Protein AF-M3VH08-F1 (afdb_monomer)

Organism: NCBI:txid1223542

Solvent-accessible surface area (backbone atoms only — not comparable to full-atom values): 5629 Å² total; per-residue (Å²): 132,85,73,89,68,88,52,66,69,61,40,52,47,52,28,49,54,23,51,51,51,27,52,52,32,51,51,50,32,53,51,53,53,54,60,54,76,70,39,58,36,69,60,93,33,79,92,32,37,67,61,34,50,56,52,44,54,54,48,53,56,50,35,52,51,32,51,53,52,26,52,49,25,52,48,51,24,52,52,36,51,51,49,48,53,54,50,53,49,52,52,53,52,52,57,53,58,76,69,53,78,86,130

Radius of gyration: 23.99 Å; Cα contacts (8 Å, |Δi|>4): 67; chains: 1; bounding b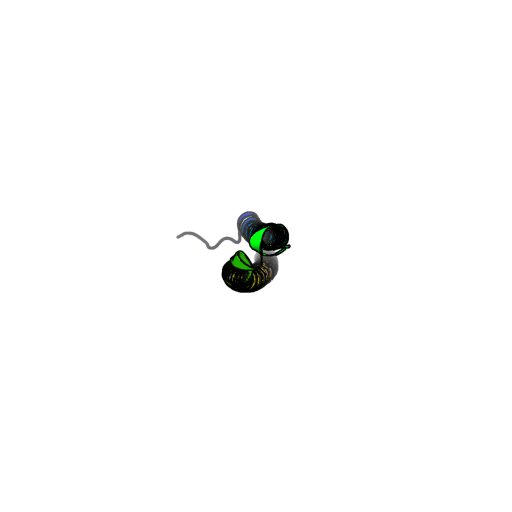ox: 53×18×74 Å

Secondary structure (DSSP, 8-state):
-------HHHHHHHHHHHHHHHHHHHHHHHHHHHHHHT-GGGSS-TTTHHHHHHHHHHHHHHHHHHHHHHHHHHHHHHHHHHHHHHHHHHHHHHHHHHHS---

Mean predicted aligned error: 8.57 Å

Foldseek 3Di:
DDPPDDDLVVLVVQLVVLVVLLVVLLVVLVVLQVVLVPDVLCPPNPVSNVVSVVSNVVSVVVSVVSVVVSVVSVVSSVVSVVVSVVSVVVVVVVVVVVPDDDD

pLDDT: mean 83.05, std 12.29, range [39.09, 95.62]

Sequence (103 aa):
MSKFAYERSKWQHRVQVAQDAKKDLANLGQALDNLVGHNYFGIGCEEGTEVYTRLRDLVSAGVQRLSEYSAEASTLEATARSAESTLATADAESASQFRTPPR

Nearest PDB structures (foldseek):
  6ixe-assembly1_A  TM=5.170E-01  e=4.412E+00  Homo sapiens
  6b87-assembly1_A-2  TM=5.212E-01  e=5.942E+00  synthetic construct
  8i21-assembly1_A  TM=5.086E-01  e=8.493E+00  Saccharomyces cerevisiae S288C

Structure (mmCIF, N/CA/C/O backbone):
data_AF-M3VH08-F1
#
_entry.id   AF-M3VH08-F1
#
loop_
_atom_site.group_PDB
_atom_site.id
_atom_site.type_symbol
_atom_site.label_atom_id
_atom_site.label_alt_id
_atom_site.label_comp_id
_atom_site.label_asym_id
_atom_site.label_entity_id
_atom_site.label_seq_id
_atom_site.pdbx_PDB_ins_code
_atom_site.Cartn_x
_atom_site.Cartn_y
_atom_site.Cartn_z
_atom_site.occupancy
_atom_site.B_iso_or_equiv
_atom_site.auth_seq_id
_atom_site.auth_comp_id
_atom_site.auth_asym_id
_atom_site.auth_atom_id
_atom_site.pdbx_PDB_model_num
ATOM 1 N N . MET A 1 1 ? 6.065 9.567 -36.489 1.00 39.09 1 MET A N 1
ATOM 2 C CA . MET A 1 1 ? 6.091 8.220 -35.879 1.00 39.09 1 MET A CA 1
ATOM 3 C C . MET A 1 1 ? 6.989 8.281 -34.655 1.00 39.09 1 MET A C 1
ATOM 5 O O . MET A 1 1 ? 8.196 8.396 -34.818 1.00 39.09 1 MET A O 1
ATOM 9 N N . SER A 1 2 ? 6.412 8.333 -33.451 1.00 44.44 2 SER A N 1
ATOM 10 C CA . SER A 1 2 ? 7.197 8.391 -32.212 1.00 44.44 2 SER A CA 1
ATOM 11 C C . SER A 1 2 ? 7.822 7.019 -31.971 1.00 44.44 2 SER A C 1
ATOM 13 O O . SER A 1 2 ? 7.110 6.044 -31.738 1.00 44.44 2 SER A O 1
ATOM 15 N N . LYS A 1 3 ? 9.143 6.931 -32.128 1.00 50.25 3 LYS A N 1
ATOM 16 C CA . LYS A 1 3 ? 9.935 5.740 -31.817 1.00 50.25 3 LYS A CA 1
ATOM 17 C C . LYS A 1 3 ? 9.752 5.482 -30.319 1.00 50.25 3 LYS A C 1
ATOM 19 O O . LYS A 1 3 ? 9.967 6.402 -29.534 1.00 50.25 3 LYS A O 1
ATOM 24 N N . PHE A 1 4 ? 9.351 4.274 -29.925 1.00 55.19 4 PHE A N 1
ATOM 25 C CA . PHE A 1 4 ? 9.380 3.820 -28.530 1.00 55.19 4 PHE A CA 1
ATOM 26 C C . PHE A 1 4 ? 10.842 3.746 -28.055 1.00 55.19 4 PHE A C 1
ATOM 28 O O . PHE A 1 4 ? 11.403 2.668 -27.911 1.00 55.19 4 PHE A O 1
ATOM 35 N N . ALA A 1 5 ? 11.498 4.896 -27.906 1.00 63.06 5 ALA A N 1
ATOM 36 C CA . ALA A 1 5 ? 12.835 4.981 -27.358 1.00 63.06 5 ALA A CA 1
ATOM 37 C C . ALA A 1 5 ? 12.726 4.714 -25.858 1.00 63.06 5 ALA A C 1
ATOM 39 O O . ALA A 1 5 ? 11.955 5.370 -25.151 1.00 63.06 5 ALA A O 1
ATOM 40 N N . TYR A 1 6 ? 13.464 3.717 -25.386 1.00 69.44 6 TYR A N 1
ATOM 41 C CA . TYR A 1 6 ? 13.647 3.500 -23.966 1.00 69.44 6 TYR A CA 1
ATOM 42 C C . TYR A 1 6 ? 14.235 4.775 -23.342 1.00 69.44 6 TYR A C 1
ATOM 44 O O . TYR A 1 6 ? 15.311 5.245 -23.703 1.00 69.44 6 TYR A O 1
ATOM 52 N N . GLU A 1 7 ? 13.490 5.363 -22.408 1.00 83.44 7 GLU A N 1
ATOM 53 C CA . GLU A 1 7 ? 13.926 6.523 -21.639 1.00 83.44 7 GLU A CA 1
ATOM 54 C C . GLU A 1 7 ? 14.113 6.098 -20.189 1.00 83.44 7 GLU A C 1
ATOM 56 O O . GLU A 1 7 ? 13.153 5.986 -19.419 1.00 83.44 7 GLU A O 1
ATOM 61 N N . ARG A 1 8 ? 15.372 5.864 -19.816 1.00 81.62 8 ARG A N 1
ATOM 62 C CA . ARG A 1 8 ? 15.750 5.430 -18.469 1.00 81.62 8 ARG A CA 1
ATOM 63 C C . ARG A 1 8 ? 15.160 6.320 -17.372 1.00 81.62 8 ARG A C 1
ATOM 65 O O . ARG A 1 8 ? 14.626 5.809 -16.394 1.00 81.62 8 ARG A O 1
ATOM 72 N N . SER A 1 9 ? 15.183 7.640 -17.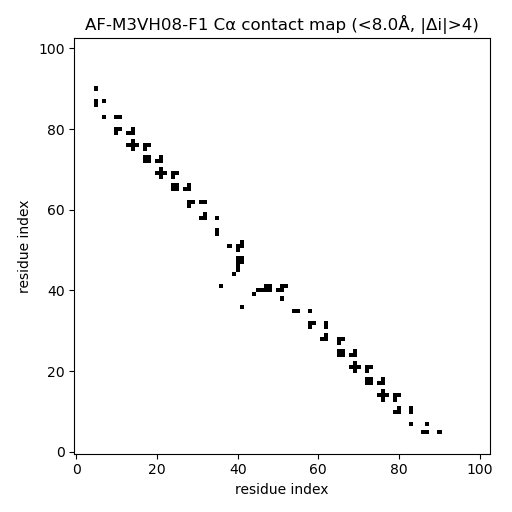561 1.00 86.19 9 SER A N 1
ATOM 73 C CA . SER A 1 9 ? 14.645 8.608 -16.595 1.00 86.19 9 SER A CA 1
ATOM 74 C C . SER A 1 9 ? 13.150 8.408 -16.314 1.00 86.19 9 SER A C 1
ATOM 76 O O . SER A 1 9 ? 12.723 8.517 -15.167 1.00 86.19 9 SER A O 1
ATOM 78 N N . LYS A 1 10 ? 12.349 8.051 -17.328 1.00 88.19 10 LYS A N 1
ATOM 79 C CA . LYS A 1 10 ? 10.914 7.764 -17.160 1.00 88.19 10 LYS A CA 1
ATOM 80 C C . LYS A 1 10 ? 10.678 6.477 -16.375 1.00 88.19 10 LYS A C 1
ATOM 82 O O . LYS A 1 10 ? 9.765 6.428 -15.555 1.00 88.19 10 LYS A O 1
ATOM 87 N N . TRP A 1 11 ? 11.485 5.442 -16.603 1.00 86.19 11 TRP A N 1
ATOM 88 C CA . TRP A 1 11 ? 11.388 4.187 -15.851 1.00 86.19 11 TRP A CA 1
ATOM 89 C C . TRP A 1 11 ? 11.820 4.350 -14.397 1.00 86.19 11 TRP A C 1
ATOM 91 O O . TRP A 1 11 ? 11.097 3.921 -13.502 1.00 86.19 11 TRP A O 1
ATOM 101 N N . GLN A 1 12 ? 12.914 5.069 -14.153 1.00 88.31 12 GLN A N 1
ATOM 102 C CA . GLN A 1 12 ? 13.352 5.422 -12.802 1.00 88.31 12 GLN A CA 1
ATOM 103 C C . GLN A 1 12 ? 12.296 6.238 -12.054 1.00 88.31 12 GLN A C 1
ATOM 105 O O . GLN A 1 12 ? 12.026 5.971 -10.887 1.00 88.31 12 GLN A O 1
ATOM 110 N N . HIS A 1 13 ? 11.636 7.181 -12.733 1.00 89.25 13 HIS A N 1
ATOM 111 C CA . HIS A 1 13 ? 10.543 7.939 -12.133 1.00 89.25 13 HIS A CA 1
ATOM 112 C C . HIS A 1 13 ? 9.361 7.043 -11.729 1.00 89.25 13 HIS A C 1
ATOM 114 O O . HIS A 1 13 ? 8.828 7.196 -10.636 1.00 89.25 13 HIS A O 1
ATOM 120 N N . ARG A 1 14 ? 8.984 6.058 -12.556 1.00 89.44 14 ARG A N 1
ATOM 121 C CA . ARG A 1 14 ? 7.924 5.087 -12.212 1.00 89.44 14 ARG A CA 1
ATOM 122 C C . ARG A 1 14 ? 8.282 4.244 -10.990 1.00 89.44 14 ARG A C 1
ATOM 124 O O . ARG A 1 14 ? 7.424 4.024 -10.142 1.00 89.44 14 ARG A O 1
ATOM 131 N N . VAL A 1 15 ? 9.537 3.799 -10.896 1.00 89.44 15 VAL A N 1
ATOM 132 C CA . VAL A 1 15 ? 10.051 3.088 -9.714 1.00 89.44 15 VAL A CA 1
ATOM 133 C C . VAL A 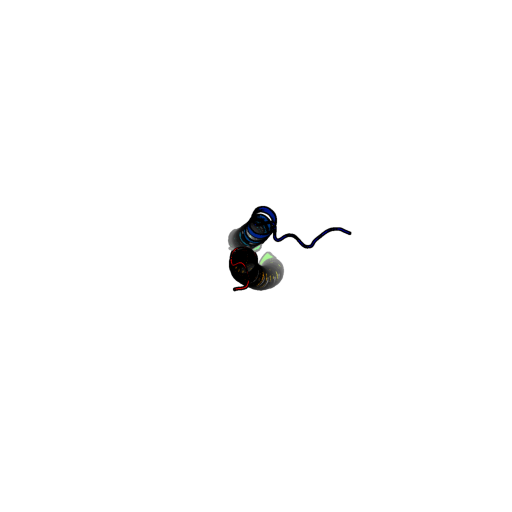1 15 ? 9.928 3.977 -8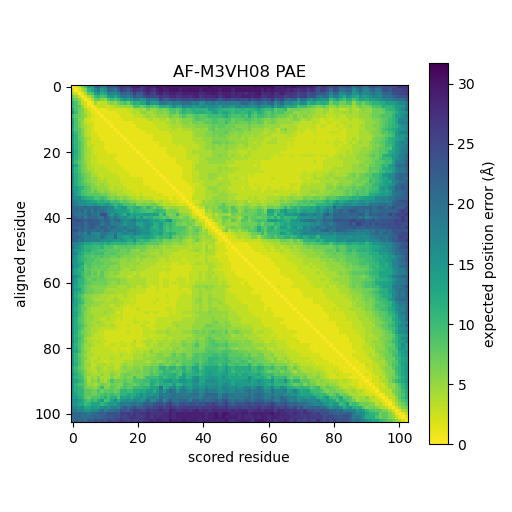.477 1.00 89.44 15 VAL A C 1
ATOM 135 O O . VAL A 1 15 ? 9.383 3.532 -7.473 1.00 89.44 15 VAL A O 1
ATOM 138 N N . GLN A 1 16 ? 10.360 5.238 -8.564 1.00 92.19 16 GLN A N 1
ATOM 139 C CA . GLN A 1 16 ? 10.282 6.182 -7.448 1.00 92.19 16 GLN A CA 1
ATOM 140 C C . GLN A 1 16 ? 8.838 6.407 -6.982 1.00 92.19 16 GLN A C 1
ATOM 142 O O . GLN A 1 16 ? 8.560 6.298 -5.794 1.00 92.19 16 GLN A O 1
ATOM 147 N N . VAL A 1 17 ? 7.903 6.636 -7.908 1.00 93.62 17 VAL A N 1
ATOM 148 C CA . VAL A 1 17 ? 6.480 6.827 -7.578 1.00 93.62 17 VAL A CA 1
ATOM 149 C C . VAL A 1 17 ? 5.903 5.611 -6.846 1.00 93.62 17 VAL A C 1
ATOM 151 O O . VAL A 1 17 ? 5.158 5.772 -5.882 1.00 93.62 17 VAL A O 1
ATOM 154 N N . ALA A 1 18 ? 6.260 4.391 -7.260 1.00 90.06 18 ALA A N 1
ATOM 155 C CA . ALA A 1 18 ? 5.819 3.174 -6.578 1.00 90.06 18 ALA A CA 1
ATOM 156 C C . ALA A 1 18 ? 6.407 3.054 -5.157 1.00 90.06 18 ALA A C 1
ATOM 158 O O . ALA A 1 18 ? 5.706 2.646 -4.228 1.00 90.06 18 ALA A O 1
ATOM 159 N N . GLN A 1 19 ? 7.670 3.450 -4.967 1.00 91.38 19 GLN A N 1
ATOM 160 C CA . GLN A 1 19 ? 8.312 3.485 -3.650 1.00 91.38 19 GLN A CA 1
ATOM 161 C C . GLN A 1 19 ? 7.675 4.518 -2.717 1.00 91.38 19 GLN A C 1
ATOM 163 O O . GLN A 1 19 ? 7.425 4.215 -1.548 1.00 91.38 19 GLN A O 1
ATOM 168 N N . ASP A 1 20 ? 7.387 5.711 -3.235 1.00 94.19 20 ASP A N 1
ATOM 169 C CA . ASP A 1 20 ? 6.741 6.782 -2.479 1.00 94.19 20 ASP A CA 1
ATOM 170 C C . ASP A 1 20 ? 5.331 6.352 -2.053 1.00 94.19 20 ASP A C 1
ATOM 172 O O . ASP A 1 20 ? 5.003 6.403 -0.869 1.00 94.19 20 ASP A O 1
ATOM 176 N N . ALA A 1 21 ? 4.544 5.786 -2.976 1.00 91.50 21 ALA A N 1
ATOM 177 C CA . ALA A 1 21 ? 3.215 5.257 -2.675 1.00 91.50 21 ALA A CA 1
ATOM 178 C C . ALA A 1 21 ? 3.250 4.175 -1.583 1.00 91.50 21 ALA A C 1
ATOM 180 O O . ALA A 1 21 ? 2.464 4.215 -0.635 1.00 91.50 21 ALA A O 1
ATOM 181 N N . LYS A 1 22 ? 4.194 3.229 -1.666 1.00 91.19 22 LYS A N 1
ATOM 182 C CA . LYS A 1 22 ? 4.389 2.190 -0.644 1.00 91.19 22 LYS A CA 1
ATOM 183 C C . LYS A 1 22 ? 4.639 2.794 0.740 1.00 91.19 22 LYS A C 1
ATOM 185 O O . LYS A 1 22 ? 4.052 2.336 1.723 1.00 91.19 22 LYS A O 1
ATOM 190 N N . LYS A 1 23 ? 5.513 3.803 0.814 1.00 93.12 23 LYS A N 1
ATOM 191 C CA . LYS A 1 23 ? 5.866 4.500 2.057 1.00 93.12 23 LYS A CA 1
ATOM 192 C C . LYS A 1 23 ? 4.671 5.263 2.627 1.00 93.12 23 LYS A C 1
ATOM 194 O O . LYS A 1 23 ? 4.402 5.157 3.821 1.00 93.12 23 LYS A O 1
ATOM 199 N N . ASP A 1 24 ? 3.945 5.991 1.789 1.00 95.62 24 ASP A N 1
ATOM 200 C CA . ASP A 1 24 ? 2.805 6.801 2.219 1.00 95.62 24 ASP A CA 1
ATOM 201 C C . ASP A 1 24 ? 1.650 5.935 2.733 1.00 95.62 24 ASP A C 1
ATOM 203 O O . ASP A 1 24 ? 1.067 6.245 3.772 1.00 95.62 24 ASP A O 1
ATOM 207 N N . LEU A 1 25 ? 1.376 4.800 2.082 1.00 92.94 25 LEU A N 1
ATOM 208 C CA . LEU A 1 25 ? 0.375 3.830 2.538 1.00 92.94 25 LEU A CA 1
ATOM 209 C C . LEU A 1 25 ? 0.734 3.227 3.903 1.00 92.94 25 LEU A C 1
ATOM 211 O O . LEU A 1 25 ? -0.131 3.111 4.772 1.00 92.94 25 LEU A O 1
ATOM 215 N N . ALA A 1 26 ? 2.010 2.892 4.119 1.00 90.69 26 ALA A N 1
ATOM 216 C CA . ALA A 1 26 ? 2.484 2.385 5.405 1.00 90.69 26 ALA A CA 1
ATOM 217 C C . ALA A 1 26 ? 2.361 3.444 6.516 1.00 90.69 26 ALA A C 1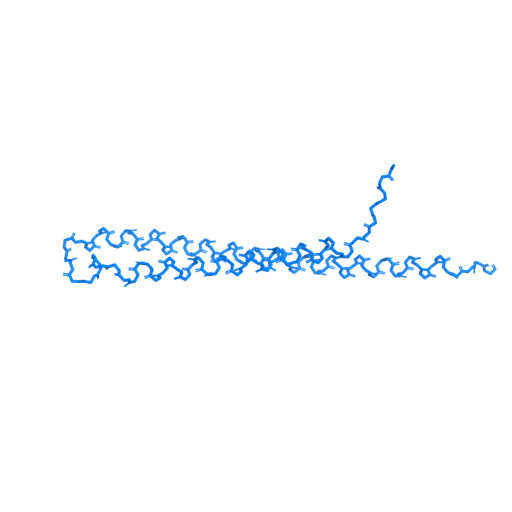
ATOM 219 O O . ALA A 1 26 ? 1.861 3.152 7.603 1.00 90.69 26 ALA A O 1
ATOM 220 N N . ASN A 1 27 ? 2.754 4.689 6.227 1.00 93.81 27 ASN A N 1
ATOM 221 C CA . ASN A 1 27 ? 2.631 5.804 7.167 1.00 93.81 27 ASN A CA 1
ATOM 222 C C . ASN A 1 27 ? 1.169 6.080 7.536 1.00 93.81 27 ASN A C 1
ATOM 224 O O . ASN A 1 27 ? 0.859 6.298 8.707 1.00 93.81 27 ASN A O 1
ATOM 228 N N . LEU A 1 28 ? 0.265 6.048 6.553 1.00 94.06 28 LEU A N 1
ATOM 229 C CA . LEU A 1 28 ? -1.166 6.226 6.782 1.00 94.06 28 LEU A CA 1
ATOM 230 C C . LEU A 1 28 ? -1.737 5.106 7.659 1.00 94.06 28 LEU A C 1
ATOM 232 O O . LEU A 1 28 ? -2.486 5.393 8.590 1.00 94.06 28 LEU A O 1
ATOM 236 N N . GLY A 1 29 ? -1.351 3.852 7.405 1.00 91.12 29 GLY A N 1
ATOM 237 C CA . GLY A 1 29 ? -1.748 2.715 8.236 1.00 91.12 29 GLY A CA 1
ATOM 238 C C . GLY A 1 29 ? -1.350 2.904 9.702 1.00 91.12 29 GLY A C 1
ATOM 239 O O . GLY A 1 29 ? -2.192 2.776 10.589 1.00 91.12 29 GLY A O 1
ATOM 240 N N . GLN A 1 30 ? -0.103 3.313 9.954 1.00 91.00 30 GLN A N 1
ATOM 241 C CA . GLN A 1 30 ? 0.379 3.593 11.310 1.00 91.00 30 GLN A CA 1
ATOM 242 C C . GLN A 1 30 ? -0.360 4.768 11.968 1.00 91.00 30 GLN A C 1
ATOM 244 O O . GLN A 1 30 ? -0.671 4.722 13.158 1.00 91.00 30 GLN A O 1
ATOM 249 N N . ALA A 1 31 ? -0.641 5.834 11.213 1.00 91.50 31 ALA A N 1
ATOM 250 C CA . ALA A 1 31 ? -1.360 6.996 11.728 1.00 91.50 31 ALA A CA 1
ATOM 251 C C . ALA A 1 31 ? -2.797 6.645 12.144 1.00 91.50 31 ALA A C 1
ATOM 253 O O . ALA A 1 31 ? -3.268 7.115 13.180 1.00 91.50 31 ALA A O 1
ATOM 254 N N . LEU A 1 32 ? -3.475 5.802 11.362 1.00 89.75 32 LEU A N 1
ATOM 255 C CA . LEU A 1 32 ? -4.821 5.321 11.664 1.00 89.75 32 LEU A CA 1
ATOM 256 C C . LEU A 1 32 ? -4.851 4.433 12.914 1.00 89.75 32 LEU A C 1
ATOM 258 O O . LEU A 1 32 ? -5.717 4.622 13.768 1.00 89.75 32 LEU A O 1
ATOM 262 N N . ASP A 1 33 ? -3.889 3.521 13.049 1.00 87.00 33 ASP A N 1
ATOM 263 C CA . ASP A 1 33 ? -3.774 2.647 14.222 1.00 87.00 33 ASP A CA 1
ATOM 264 C C . ASP A 1 33 ? -3.544 3.463 15.508 1.00 87.00 33 ASP A C 1
ATOM 266 O O . ASP A 1 33 ? -4.264 3.317 16.500 1.00 87.00 33 ASP A O 1
ATOM 270 N N . ASN A 1 34 ? -2.635 4.443 15.449 1.00 87.44 34 ASN A N 1
ATOM 271 C CA . ASN A 1 34 ? -2.366 5.364 16.557 1.00 87.44 34 ASN A CA 1
ATOM 272 C C . AS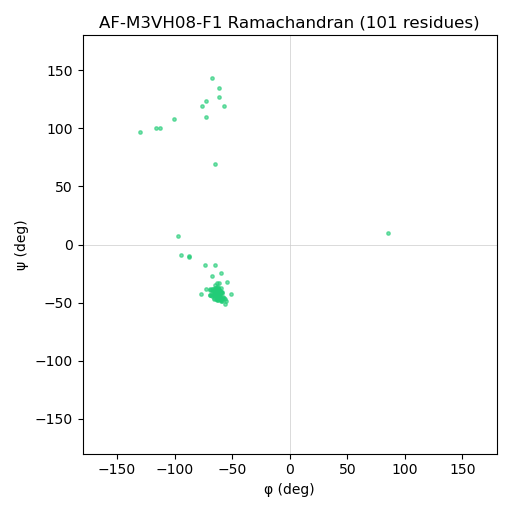N A 1 34 ? -3.592 6.214 16.938 1.00 87.44 34 ASN A C 1
ATOM 274 O O . ASN A 1 34 ? -3.811 6.495 18.117 1.00 87.44 34 ASN A O 1
ATOM 278 N N . LEU A 1 35 ? -4.378 6.662 15.952 1.00 85.31 35 LEU A N 1
ATOM 279 C CA . LEU A 1 35 ? -5.565 7.489 16.184 1.00 85.31 35 LEU A CA 1
ATOM 280 C C . LEU A 1 35 ? -6.646 6.725 16.957 1.00 85.31 35 LEU A C 1
ATOM 282 O O . LEU A 1 35 ? -7.312 7.299 17.817 1.00 85.31 35 LEU A O 1
ATOM 286 N N . VAL A 1 36 ? -6.802 5.431 16.681 1.00 84.44 36 VAL A N 1
ATOM 287 C CA . VAL A 1 36 ? -7.753 4.585 17.407 1.00 84.44 36 VAL A CA 1
ATOM 288 C C . VAL A 1 36 ? -7.216 4.188 18.775 1.00 84.44 36 VAL A C 1
ATOM 290 O O . VAL A 1 36 ? -7.960 4.278 19.748 1.00 84.44 36 VAL A O 1
ATOM 293 N N . GLY A 1 37 ? -5.936 3.817 18.883 1.00 79.06 37 GLY A N 1
ATOM 294 C CA . GLY A 1 37 ? -5.333 3.375 20.146 1.00 79.06 37 GLY A CA 1
ATOM 295 C C . GLY A 1 37 ? -5.384 4.409 21.279 1.00 79.06 37 GLY A C 1
ATOM 296 O O . GLY A 1 37 ? -5.385 4.036 22.449 1.00 79.06 37 GLY A O 1
ATOM 297 N N . HIS A 1 38 ? -5.480 5.701 20.953 1.00 76.94 38 HIS A N 1
ATOM 298 C CA . HIS A 1 38 ? -5.593 6.790 21.932 1.00 76.94 38 HIS A CA 1
ATOM 299 C C . HIS A 1 38 ? -7.033 7.265 22.194 1.00 76.94 38 HIS A C 1
ATOM 301 O O . HIS A 1 38 ? -7.234 8.279 22.865 1.00 76.94 38 HIS A O 1
ATOM 307 N N . ASN A 1 39 ? -8.049 6.587 21.657 1.00 74.19 39 ASN A N 1
ATOM 308 C CA . ASN A 1 39 ? -9.427 7.038 21.797 1.00 74.19 39 ASN A CA 1
ATOM 309 C C . ASN A 1 39 ? -9.984 6.736 23.202 1.00 74.19 39 ASN A C 1
ATOM 311 O O . ASN A 1 39 ? -10.116 5.581 23.606 1.00 74.19 39 ASN A O 1
ATOM 315 N N . TYR A 1 40 ? -10.372 7.798 23.915 1.00 65.62 40 TYR A N 1
ATOM 316 C CA . TYR A 1 40 ? -10.940 7.755 25.267 1.00 65.62 40 TYR A CA 1
ATOM 317 C C . TYR A 1 40 ? -12.163 6.830 25.397 1.00 65.62 40 TYR A C 1
ATOM 319 O O . TYR A 1 40 ? -12.330 6.177 26.422 1.00 65.62 40 TYR A O 1
ATOM 327 N N . PHE A 1 41 ? -12.985 6.695 24.350 1.00 75.94 41 PHE A N 1
ATOM 328 C CA . PHE A 1 41 ? -14.151 5.802 24.376 1.00 75.94 41 PHE A CA 1
ATOM 329 C C . PHE A 1 41 ? -13.781 4.315 24.511 1.00 75.94 41 PHE A C 1
ATOM 331 O O . PHE A 1 41 ? -14.635 3.511 24.871 1.00 75.94 41 PHE A O 1
ATOM 338 N N . GLY A 1 42 ? -12.527 3.946 24.235 1.00 65.94 42 GLY A N 1
ATOM 339 C CA . GLY A 1 42 ? -12.006 2.592 24.420 1.00 65.94 42 GLY A CA 1
ATOM 340 C C . GLY A 1 42 ? -11.293 2.349 25.747 1.00 65.94 42 GLY A C 1
ATOM 341 O O . GLY A 1 42 ? -10.958 1.205 26.047 1.00 65.94 42 GLY A O 1
ATOM 342 N N . ILE A 1 43 ? -11.041 3.399 26.537 1.00 66.31 43 ILE A N 1
ATOM 343 C CA . ILE A 1 43 ? -10.294 3.324 27.796 1.00 66.31 43 ILE A CA 1
ATOM 344 C C . ILE A 1 43 ? -11.100 4.030 28.889 1.00 66.31 43 ILE A C 1
ATOM 346 O O . ILE A 1 43 ? -11.019 5.243 29.059 1.00 66.31 43 ILE A O 1
ATOM 350 N N . GLY A 1 44 ? -11.857 3.251 29.664 1.00 72.00 44 GLY A N 1
ATOM 351 C CA . GLY A 1 44 ? -12.542 3.740 30.867 1.00 72.00 44 GLY A CA 1
ATOM 352 C C . GLY A 1 44 ? -13.918 4.378 30.646 1.00 72.00 44 GLY A C 1
ATOM 353 O O . GLY A 1 44 ? -14.454 4.948 31.590 1.00 72.00 44 GLY A O 1
ATOM 354 N N . CYS A 1 45 ? -14.500 4.269 29.445 1.00 80.44 45 CYS A N 1
ATOM 355 C CA . CYS A 1 45 ? -15.883 4.669 29.163 1.00 80.44 45 CYS A CA 1
ATOM 356 C C . CYS A 1 45 ? -16.716 3.444 28.751 1.00 80.44 45 CYS A C 1
ATOM 358 O O . CYS A 1 45 ? -16.653 2.978 27.610 1.00 80.44 45 CYS A O 1
ATOM 360 N N . GLU A 1 46 ? -17.497 2.907 29.688 1.00 78.44 46 GLU A N 1
ATOM 361 C CA . GLU A 1 46 ? -18.338 1.728 29.445 1.00 78.44 46 GLU A CA 1
ATOM 362 C C . GLU A 1 46 ? -19.430 2.028 28.406 1.00 78.44 46 GLU A C 1
ATOM 364 O O . GLU A 1 46 ? -19.653 1.234 27.493 1.00 78.44 46 GLU A O 1
ATOM 369 N N . GLU A 1 47 ? -20.032 3.220 28.454 1.00 83.19 47 GLU A N 1
ATOM 370 C CA . GLU A 1 47 ? -21.081 3.649 27.521 1.00 83.19 47 GLU A CA 1
ATOM 371 C C . GLU A 1 47 ? -20.558 3.831 26.085 1.00 83.19 47 GLU A C 1
ATOM 373 O O . GLU A 1 47 ? -21.303 3.690 25.116 1.00 83.19 47 GLU A O 1
ATOM 378 N N . GLY A 1 48 ? -19.264 4.130 25.938 1.00 83.06 48 GLY A N 1
ATOM 379 C CA . GLY A 1 48 ? -18.593 4.337 24.654 1.00 83.06 48 GLY A CA 1
ATOM 380 C C . GLY A 1 48 ? -18.040 3.065 24.010 1.00 83.06 48 GLY A C 1
ATOM 381 O O . GLY A 1 48 ? -17.644 3.102 22.842 1.00 83.06 48 GLY A O 1
ATOM 382 N N . THR A 1 49 ? -18.030 1.940 24.730 1.00 84.75 49 THR A N 1
ATOM 383 C CA . THR A 1 49 ? -17.301 0.721 24.334 1.00 84.75 49 THR A CA 1
ATOM 384 C C . THR A 1 49 ? -17.785 0.145 23.002 1.00 84.75 49 THR A C 1
ATOM 386 O O . THR A 1 49 ? -16.979 -0.287 22.171 1.00 84.75 49 THR A O 1
ATOM 389 N N . GLU A 1 50 ? -19.095 0.161 22.752 1.00 87.38 50 GLU A N 1
ATOM 390 C CA . GLU A 1 50 ? -19.654 -0.359 21.502 1.00 87.38 50 GLU A CA 1
ATOM 391 C C . GLU A 1 50 ? -19.277 0.524 20.301 1.00 87.38 50 GLU A C 1
ATOM 393 O O . GLU A 1 50 ? -18.867 0.020 19.252 1.00 87.38 50 GLU A O 1
ATOM 398 N N . VAL A 1 51 ? -19.354 1.848 20.462 1.00 86.44 51 VAL A N 1
ATOM 399 C CA . VAL A 1 51 ? -18.974 2.814 19.419 1.00 86.44 51 VAL A CA 1
ATOM 400 C C . VAL A 1 51 ? -17.477 2.720 19.127 1.00 86.44 51 VAL A C 1
ATOM 402 O O . VAL A 1 51 ? -17.079 2.684 17.962 1.00 86.44 51 VAL A O 1
ATOM 405 N N . TYR A 1 52 ? -16.655 2.616 20.172 1.00 88.25 52 TYR A N 1
ATOM 406 C CA . TYR A 1 52 ? -15.215 2.428 20.044 1.00 88.25 52 TYR A CA 1
ATOM 407 C C . TYR A 1 52 ? -14.866 1.134 19.305 1.00 88.25 52 TYR A C 1
ATOM 409 O O . TYR A 1 52 ? -14.051 1.159 18.386 1.00 88.25 52 TYR A O 1
ATOM 417 N N . THR A 1 53 ? -15.512 0.017 19.650 1.00 87.06 53 THR A N 1
ATOM 418 C CA . THR A 1 53 ? -15.255 -1.280 19.008 1.00 87.06 53 THR A CA 1
ATOM 419 C C . THR A 1 53 ? -15.582 -1.229 17.516 1.00 87.06 53 THR A C 1
ATOM 421 O O . THR A 1 53 ? -14.752 -1.612 16.696 1.00 87.06 53 THR A O 1
ATOM 424 N N . ARG A 1 54 ? -16.738 -0.661 17.141 1.00 89.81 54 ARG A N 1
ATOM 425 C CA . ARG A 1 54 ? -17.117 -0.479 15.729 1.00 89.81 54 ARG A CA 1
ATOM 426 C C . ARG A 1 54 ? -16.123 0.405 14.971 1.00 89.81 54 ARG A C 1
ATOM 428 O O . ARG A 1 54 ? -15.769 0.087 13.838 1.00 89.81 54 ARG A O 1
ATOM 435 N N . LEU A 1 55 ? -15.667 1.501 15.584 1.00 88.94 55 LEU A N 1
ATOM 436 C CA . LEU A 1 55 ? -14.652 2.376 14.992 1.00 88.94 55 LEU A CA 1
ATOM 437 C C . LEU A 1 55 ? -13.324 1.637 14.802 1.00 88.94 55 LEU A C 1
ATOM 439 O O . LEU A 1 55 ? -12.727 1.723 13.731 1.00 88.94 55 LEU A O 1
ATOM 443 N N . ARG A 1 56 ? -12.875 0.900 15.822 1.00 89.50 56 ARG A N 1
ATOM 444 C CA . ARG A 1 56 ? -11.641 0.119 15.770 1.00 89.50 56 ARG A CA 1
ATOM 445 C C . ARG A 1 56 ? -11.698 -0.915 14.657 1.00 89.50 56 ARG A C 1
ATOM 447 O O . ARG A 1 56 ? -10.783 -0.961 13.848 1.00 89.50 56 ARG A O 1
ATOM 454 N N . ASP A 1 57 ? -12.779 -1.679 14.566 1.00 90.69 57 ASP A N 1
ATOM 455 C CA . ASP A 1 57 ? -12.918 -2.721 13.550 1.00 90.69 57 ASP A CA 1
ATOM 456 C C . ASP A 1 57 ? -12.952 -2.120 12.128 1.00 90.69 57 ASP A C 1
ATOM 458 O O . ASP A 1 57 ? -12.308 -2.643 11.216 1.00 90.69 57 ASP A O 1
ATOM 462 N N . LEU A 1 58 ? -13.623 -0.972 11.942 1.00 91.75 58 LEU A N 1
ATOM 463 C CA . LEU A 1 58 ? -13.611 -0.224 10.677 1.00 91.75 58 LEU A CA 1
ATOM 464 C C . LEU A 1 58 ? -12.192 0.220 10.296 1.00 91.75 58 LEU A C 1
ATOM 466 O O . LEU A 1 58 ? -11.773 0.061 9.147 1.00 91.75 58 LEU A O 1
ATOM 470 N N . VAL A 1 59 ? -11.453 0.784 11.252 1.00 90.44 59 VAL A N 1
ATOM 471 C CA . VAL A 1 59 ? -10.091 1.265 11.021 1.00 90.44 59 VAL A CA 1
ATOM 472 C C . VAL A 1 59 ? -9.136 0.107 10.764 1.00 90.44 59 VAL A C 1
ATOM 474 O O . VAL A 1 59 ? -8.375 0.180 9.804 1.00 90.44 59 VAL A O 1
ATOM 477 N N . SER A 1 60 ? -9.213 -0.987 11.524 1.00 89.62 60 SER A N 1
ATOM 478 C CA . SER A 1 60 ? -8.406 -2.188 11.290 1.00 89.62 60 SER A CA 1
ATOM 479 C C . SER A 1 60 ? -8.646 -2.771 9.894 1.00 89.62 60 SER A C 1
ATOM 481 O O . SER A 1 60 ? -7.685 -3.093 9.197 1.00 89.62 60 SER A O 1
ATOM 483 N N . ALA A 1 61 ? -9.900 -2.825 9.429 1.00 91.00 61 ALA A N 1
ATOM 484 C CA . ALA A 1 61 ? -10.209 -3.233 8.057 1.00 91.00 61 ALA A CA 1
ATOM 485 C C . ALA A 1 61 ? -9.617 -2.266 7.011 1.00 91.00 61 ALA A C 1
ATOM 487 O O . ALA A 1 61 ? -9.147 -2.691 5.954 1.00 91.00 61 ALA A O 1
ATOM 488 N N . GLY A 1 62 ? -9.608 -0.962 7.300 1.00 91.69 62 GLY A N 1
ATOM 489 C CA . GLY A 1 62 ? -8.940 0.045 6.475 1.00 91.69 62 GLY A CA 1
ATOM 490 C C . GLY A 1 62 ? -7.423 -0.153 6.411 1.00 91.69 62 GLY A C 1
ATOM 491 O O . GLY A 1 62 ? -6.858 -0.177 5.321 1.00 91.69 62 GLY A O 1
ATOM 492 N N . VAL A 1 63 ? -6.773 -0.358 7.559 1.00 92.50 63 VAL A N 1
ATOM 493 C CA . VAL A 1 63 ? -5.329 -0.630 7.667 1.00 92.50 63 VAL A CA 1
ATOM 494 C C . VAL A 1 63 ? -4.951 -1.897 6.899 1.00 92.50 63 VAL A C 1
ATOM 496 O O . VAL A 1 63 ? -3.950 -1.899 6.182 1.00 92.50 63 VAL A O 1
ATOM 499 N N . GLN A 1 64 ? -5.772 -2.947 6.968 1.00 91.56 64 GLN A N 1
ATOM 500 C CA . GLN A 1 64 ? -5.553 -4.166 6.191 1.00 91.56 64 GLN A CA 1
ATOM 501 C C . GLN A 1 64 ? -5.549 -3.889 4.680 1.00 91.56 64 GLN A C 1
ATOM 503 O O . GLN A 1 64 ? -4.617 -4.299 3.991 1.00 91.56 64 GLN A O 1
ATOM 508 N N . ARG A 1 65 ? -6.516 -3.117 4.168 1.00 93.88 65 ARG A N 1
ATOM 509 C CA . ARG A 1 65 ? -6.543 -2.720 2.747 1.00 93.88 65 ARG A CA 1
ATOM 510 C C . ARG A 1 65 ? -5.352 -1.850 2.352 1.00 93.88 65 ARG A C 1
ATOM 512 O O . ARG A 1 65 ? -4.807 -2.010 1.267 1.00 93.88 65 ARG A O 1
ATOM 519 N N . LEU A 1 66 ? -4.916 -0.936 3.221 1.00 92.31 66 LEU A N 1
ATOM 520 C CA . LEU A 1 66 ? -3.712 -0.134 2.965 1.00 92.31 66 LEU A CA 1
ATOM 521 C C . LEU A 1 66 ? -2.458 -1.012 2.858 1.00 92.31 66 LEU A C 1
ATOM 523 O O . LEU A 1 66 ? -1.591 -0.739 2.029 1.00 92.31 66 LEU A O 1
ATOM 527 N N . SER A 1 67 ? -2.379 -2.082 3.654 1.00 91.56 67 SER A N 1
ATOM 528 C CA . SER A 1 67 ? -1.316 -3.087 3.557 1.00 91.56 67 SER A CA 1
ATOM 529 C C . SER A 1 67 ? -1.357 -3.838 2.219 1.00 91.56 67 SER A C 1
ATOM 531 O O . SER A 1 67 ? -0.324 -3.985 1.565 1.00 91.56 67 SER A O 1
ATOM 533 N N . GLU A 1 68 ? -2.548 -4.234 1.759 1.00 93.94 68 GLU A N 1
ATOM 534 C CA . GLU A 1 68 ? -2.748 -4.855 0.439 1.00 93.94 68 GLU A CA 1
ATOM 535 C C . GLU A 1 68 ? -2.280 -3.923 -0.694 1.00 93.94 68 GLU A C 1
ATOM 537 O O . GLU A 1 68 ? -1.454 -4.317 -1.518 1.00 93.94 68 GLU A O 1
ATOM 542 N N . TYR A 1 69 ? -2.687 -2.650 -0.678 1.00 92.56 69 TYR A N 1
ATOM 543 C CA . TYR A 1 69 ? -2.228 -1.660 -1.660 1.00 92.56 69 TYR A CA 1
ATOM 544 C C . TYR A 1 69 ? -0.718 -1.396 -1.585 1.00 92.56 69 TYR A C 1
ATOM 546 O O . TYR A 1 69 ? -0.072 -1.155 -2.605 1.00 92.56 69 TYR A O 1
ATOM 554 N N . SER A 1 70 ? -0.120 -1.468 -0.393 1.00 91.81 70 SER A N 1
ATOM 555 C CA . SER A 1 70 ? 1.333 -1.356 -0.224 1.00 91.81 70 SER A CA 1
ATOM 556 C C . SER A 1 70 ? 2.065 -2.532 -0.886 1.00 91.81 70 SER A C 1
ATOM 558 O O . SER A 1 70 ? 3.106 -2.345 -1.527 1.00 91.81 70 SER A O 1
ATOM 560 N N . ALA A 1 71 ? 1.503 -3.743 -0.807 1.00 91.81 71 ALA A N 1
ATOM 561 C CA . ALA A 1 71 ? 2.026 -4.920 -1.496 1.00 91.81 71 ALA A CA 1
ATOM 562 C C . ALA A 1 71 ? 1.892 -4.804 -3.026 1.00 91.81 71 ALA A C 1
ATOM 564 O O . ALA A 1 71 ? 2.829 -5.143 -3.758 1.00 91.81 71 ALA 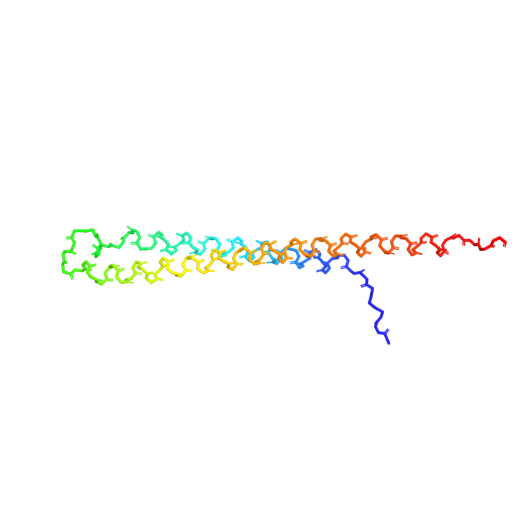A O 1
ATOM 565 N N . GLU A 1 72 ? 0.778 -4.262 -3.521 1.00 93.56 72 GLU A N 1
ATOM 566 C CA . GLU A 1 72 ? 0.594 -3.958 -4.946 1.00 93.56 72 GLU A CA 1
ATOM 567 C C . GLU A 1 72 ? 1.603 -2.914 -5.441 1.00 93.56 72 GLU A C 1
ATOM 569 O O . GLU A 1 72 ? 2.250 -3.122 -6.469 1.00 93.56 72 GLU A O 1
ATOM 574 N N . ALA A 1 73 ? 1.828 -1.838 -4.681 1.00 89.25 73 ALA A N 1
ATOM 575 C CA . ALA A 1 73 ? 2.851 -0.839 -4.990 1.00 89.25 73 ALA A CA 1
ATOM 576 C C . ALA A 1 73 ? 4.259 -1.460 -5.024 1.00 89.25 73 ALA A C 1
ATOM 578 O O . ALA A 1 73 ? 5.049 -1.173 -5.924 1.00 89.25 73 ALA A O 1
ATOM 579 N N . SER A 1 74 ? 4.561 -2.378 -4.100 1.00 89.75 74 SER A N 1
ATOM 580 C CA . SER A 1 74 ? 5.826 -3.123 -4.104 1.00 89.75 74 SER A CA 1
ATOM 581 C C . SER A 1 74 ? 5.962 -4.039 -5.328 1.00 89.75 74 SER A C 1
ATOM 583 O O . SER A 1 74 ? 7.061 -4.201 -5.859 1.00 89.75 74 SER A O 1
ATOM 585 N N . THR A 1 75 ? 4.858 -4.624 -5.794 1.00 93.44 75 THR A N 1
ATOM 586 C CA . THR A 1 75 ? 4.829 -5.430 -7.023 1.00 93.44 75 THR A CA 1
ATOM 587 C C . THR A 1 75 ? 5.081 -4.549 -8.244 1.00 93.44 75 THR A C 1
ATOM 589 O O . THR A 1 75 ? 5.912 -4.888 -9.086 1.00 93.44 75 THR A O 1
ATOM 592 N N . LEU A 1 76 ? 4.440 -3.379 -8.306 1.00 91.00 76 LEU A N 1
ATOM 593 C CA . LEU A 1 76 ? 4.638 -2.401 -9.372 1.00 91.00 76 LEU A CA 1
ATOM 594 C C . LEU A 1 76 ? 6.089 -1.906 -9.435 1.00 91.00 76 LEU A C 1
ATOM 596 O O . LEU A 1 76 ? 6.655 -1.819 -10.525 1.00 91.00 76 LEU A O 1
ATOM 600 N N . GLU A 1 77 ? 6.710 -1.635 -8.283 1.00 91.62 77 GLU A N 1
ATOM 601 C CA . GLU A 1 77 ? 8.134 -1.298 -8.193 1.00 91.62 77 GLU A CA 1
ATOM 602 C C . GLU A 1 77 ? 9.000 -2.401 -8.820 1.00 91.62 77 GLU A C 1
ATOM 604 O O . GLU A 1 77 ? 9.841 -2.125 -9.680 1.00 91.62 77 GLU A O 1
ATOM 609 N N . ALA A 1 78 ? 8.777 -3.658 -8.424 1.00 91.12 78 ALA A N 1
ATOM 610 C CA . ALA A 1 78 ? 9.536 -4.799 -8.925 1.00 91.12 78 ALA A CA 1
ATOM 611 C C . ALA A 1 78 ? 9.363 -4.982 -10.441 1.00 91.12 78 ALA A C 1
ATOM 613 O O . ALA A 1 78 ? 10.349 -5.161 -11.162 1.00 91.12 78 ALA A O 1
ATOM 614 N N . THR A 1 79 ? 8.131 -4.869 -10.947 1.00 91.38 79 THR A N 1
ATOM 615 C CA . THR A 1 79 ? 7.845 -4.925 -12.387 1.00 91.38 79 THR A CA 1
ATOM 616 C C . THR A 1 79 ? 8.531 -3.786 -13.139 1.00 91.38 79 THR A C 1
ATOM 618 O O . THR A 1 79 ? 9.140 -4.024 -14.182 1.00 91.38 79 THR A O 1
ATOM 621 N N . ALA A 1 80 ? 8.496 -2.560 -12.612 1.00 89.19 80 ALA A N 1
ATOM 622 C CA . ALA A 1 80 ? 9.136 -1.411 -13.244 1.00 89.19 80 ALA A CA 1
ATOM 623 C C . ALA A 1 80 ? 10.667 -1.556 -13.298 1.00 89.19 80 ALA A C 1
ATOM 625 O O . ALA A 1 80 ? 11.262 -1.269 -14.336 1.00 89.19 80 ALA A O 1
ATOM 626 N N . ARG A 1 81 ? 11.298 -2.068 -12.231 1.00 89.44 81 ARG A N 1
ATOM 627 C CA . ARG A 1 81 ? 12.740 -2.379 -12.210 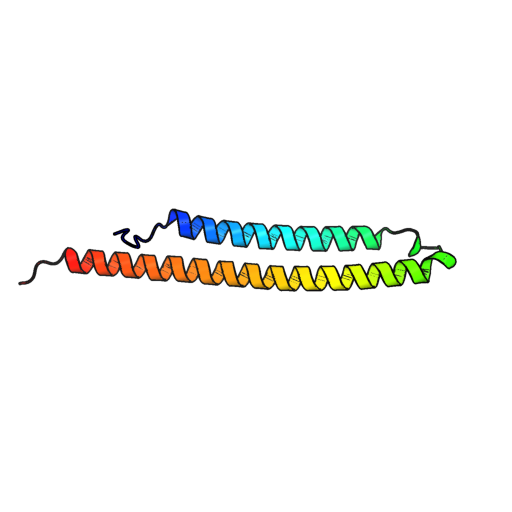1.00 89.44 81 ARG A CA 1
ATOM 628 C C . ARG A 1 81 ? 13.108 -3.478 -13.201 1.00 89.44 81 ARG A C 1
ATOM 630 O O . ARG A 1 81 ? 14.104 -3.360 -13.912 1.00 89.44 81 ARG A O 1
ATOM 637 N N . SER A 1 82 ? 12.304 -4.539 -13.266 1.00 90.44 82 SER A N 1
ATOM 638 C CA . SER A 1 82 ? 12.516 -5.625 -14.225 1.00 90.44 82 SER A CA 1
ATOM 639 C C . SER A 1 82 ? 12.427 -5.111 -15.662 1.00 90.44 82 SER A C 1
ATOM 641 O O . SER A 1 82 ? 13.318 -5.393 -16.459 1.00 90.44 82 SER A O 1
ATOM 643 N N . ALA A 1 83 ? 11.420 -4.293 -15.971 1.00 87.00 83 ALA A N 1
ATOM 644 C CA . ALA A 1 83 ? 11.267 -3.686 -17.286 1.00 87.00 83 ALA A CA 1
ATOM 645 C C . ALA A 1 83 ? 12.412 -2.716 -17.630 1.00 87.00 83 ALA A C 1
ATOM 647 O O . ALA A 1 83 ? 12.904 -2.758 -18.757 1.00 87.00 83 ALA A O 1
ATOM 648 N N . GLU A 1 84 ? 12.878 -1.889 -16.680 1.00 87.62 84 GLU A N 1
ATOM 649 C CA . GLU A 1 84 ? 14.071 -1.041 -16.865 1.00 87.62 84 GLU A CA 1
ATOM 650 C C . GLU A 1 84 ? 15.279 -1.895 -17.271 1.00 87.62 84 GLU A C 1
ATOM 652 O O . GLU A 1 84 ? 15.947 -1.594 -18.260 1.00 87.62 84 GLU A O 1
ATOM 657 N N . SER A 1 85 ? 15.525 -2.995 -16.551 1.00 86.31 85 SER A N 1
ATOM 658 C CA . SER A 1 85 ? 16.648 -3.892 -16.826 1.00 86.31 85 SER A CA 1
ATOM 659 C C . SER A 1 85 ? 16.532 -4.572 -18.190 1.00 86.31 85 SER A C 1
ATOM 661 O O . SER A 1 85 ? 17.506 -4.595 -18.937 1.00 86.31 85 SER A O 1
ATOM 663 N N . THR A 1 86 ? 15.365 -5.125 -18.534 1.00 88.38 86 THR A N 1
ATOM 664 C CA . THR A 1 86 ? 15.159 -5.820 -19.814 1.00 88.38 86 THR A CA 1
ATOM 665 C C . THR A 1 86 ? 15.320 -4.873 -21.000 1.00 88.38 86 THR A C 1
ATOM 667 O O . THR A 1 86 ? 15.971 -5.226 -21.981 1.00 88.38 86 THR A O 1
ATOM 670 N N . LEU A 1 87 ? 14.770 -3.659 -20.908 1.00 85.44 87 LEU A N 1
ATOM 671 C CA . LEU A 1 87 ? 14.878 -2.665 -21.976 1.00 85.44 87 LEU A CA 1
ATOM 672 C C . LEU A 1 87 ? 16.309 -2.133 -22.119 1.00 85.44 87 LEU A C 1
ATOM 674 O O . LEU A 1 87 ? 16.780 -1.976 -23.241 1.00 85.44 87 LEU A O 1
ATOM 678 N N . ALA A 1 88 ? 17.028 -1.928 -21.011 1.00 83.38 88 ALA A N 1
ATOM 679 C CA . ALA A 1 88 ? 18.436 -1.535 -21.052 1.00 83.38 88 ALA A CA 1
ATOM 680 C C . ALA A 1 88 ? 19.319 -2.588 -21.747 1.00 83.38 88 ALA A C 1
ATOM 682 O O . ALA A 1 88 ? 20.197 -2.228 -22.533 1.00 83.38 88 ALA A O 1
ATOM 683 N N . THR A 1 89 ? 19.075 -3.878 -21.491 1.00 84.06 89 THR A N 1
ATOM 684 C CA . THR A 1 89 ? 19.782 -4.976 -22.169 1.00 84.06 89 THR A CA 1
ATOM 685 C C . THR A 1 89 ? 19.457 -5.008 -23.662 1.00 84.06 89 THR A C 1
ATOM 687 O O . THR A 1 89 ? 20.376 -5.057 -24.478 1.00 84.06 89 THR A O 1
ATOM 690 N N . ALA A 1 90 ? 18.177 -4.908 -24.034 1.00 82.94 90 ALA A N 1
ATOM 691 C CA . ALA A 1 90 ? 17.751 -4.925 -25.435 1.00 82.94 90 ALA A CA 1
ATOM 692 C C . ALA A 1 90 ? 18.341 -3.756 -26.250 1.00 82.94 90 ALA A C 1
ATOM 694 O O . ALA A 1 90 ? 18.761 -3.940 -27.398 1.00 82.94 90 ALA A O 1
ATOM 695 N N . ASP A 1 91 ? 18.432 -2.566 -25.650 1.00 80.69 91 ASP A N 1
ATOM 696 C CA . ASP A 1 91 ? 19.085 -1.405 -26.262 1.00 80.69 91 ASP A CA 1
ATOM 697 C C . ASP A 1 91 ? 20.595 -1.628 -26.447 1.00 80.69 91 ASP A C 1
ATOM 699 O O . ASP A 1 91 ? 21.145 -1.294 -27.501 1.00 80.69 91 ASP A O 1
ATOM 703 N N . ALA A 1 92 ? 21.274 -2.222 -25.459 1.00 79.75 92 ALA A N 1
ATOM 704 C CA . ALA A 1 92 ? 22.704 -2.524 -25.539 1.00 79.75 92 ALA A CA 1
ATOM 705 C C . ALA A 1 92 ? 23.019 -3.583 -26.612 1.00 79.75 92 ALA A C 1
ATOM 707 O O . ALA A 1 92 ? 23.959 -3.412 -27.395 1.00 79.75 92 ALA A O 1
ATOM 708 N N . GLU A 1 93 ? 22.214 -4.645 -26.691 1.00 80.38 93 GLU A N 1
ATOM 709 C CA . GLU A 1 93 ? 22.332 -5.689 -27.713 1.00 80.38 93 GLU A CA 1
ATOM 710 C C . GLU A 1 93 ? 22.105 -5.116 -29.113 1.00 80.38 93 GLU A C 1
ATOM 712 O O . GLU A 1 93 ? 22.941 -5.304 -30.003 1.00 80.38 93 GLU A O 1
ATOM 717 N N . SER A 1 94 ? 21.043 -4.328 -29.291 1.00 73.81 94 SER A N 1
ATOM 718 C CA . SER A 1 94 ? 20.751 -3.654 -30.560 1.00 73.81 94 SER A CA 1
ATOM 719 C C . SER A 1 94 ? 21.907 -2.739 -30.977 1.00 73.81 94 SER A C 1
ATOM 721 O O . SER A 1 94 ? 22.381 -2.801 -32.112 1.00 73.81 94 SER A O 1
ATOM 723 N N . ALA A 1 95 ? 22.439 -1.933 -30.051 1.0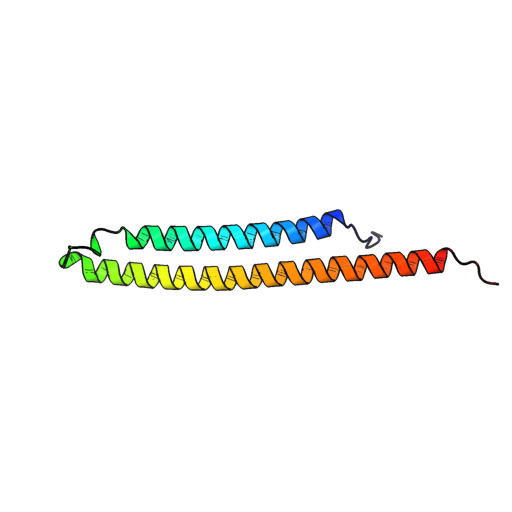0 73.94 95 ALA A N 1
ATOM 724 C CA . ALA A 1 95 ? 23.578 -1.056 -30.318 1.00 73.94 95 ALA A CA 1
ATOM 725 C C . ALA A 1 95 ? 24.852 -1.823 -30.728 1.00 73.94 95 ALA A C 1
ATOM 727 O O . ALA A 1 95 ? 25.632 -1.316 -31.537 1.00 73.94 95 ALA A O 1
ATOM 728 N N . SER A 1 96 ? 25.069 -3.035 -30.205 1.00 72.00 96 SER A N 1
ATOM 729 C CA . SER A 1 96 ? 26.214 -3.885 -30.566 1.00 72.00 96 SER A CA 1
ATOM 730 C C . SER A 1 96 ? 26.092 -4.493 -31.973 1.00 72.00 96 SER A C 1
ATOM 732 O O . SER A 1 96 ? 27.072 -4.516 -32.723 1.00 72.00 96 SER A O 1
ATOM 734 N N . GLN A 1 97 ? 24.881 -4.890 -32.379 1.00 69.69 97 GLN A N 1
ATOM 735 C CA . GLN A 1 97 ? 24.605 -5.441 -33.711 1.00 69.69 97 GLN A CA 1
ATOM 736 C C . GLN A 1 97 ? 24.777 -4.389 -34.815 1.00 69.69 97 GLN A C 1
ATOM 738 O O . GLN A 1 97 ? 25.361 -4.683 -35.853 1.00 69.69 97 GLN A O 1
ATOM 743 N N . PHE A 1 98 ? 24.369 -3.137 -34.573 1.00 63.50 98 PHE A N 1
ATOM 744 C CA . PHE A 1 98 ? 24.565 -2.039 -35.531 1.00 63.50 98 PHE A CA 1
ATOM 745 C C . PHE A 1 98 ? 26.018 -1.544 -35.638 1.00 63.50 98 PHE A C 1
ATOM 747 O O . PHE A 1 98 ? 26.361 -0.870 -36.608 1.00 63.50 98 PHE A O 1
ATOM 754 N N . ARG A 1 99 ? 26.884 -1.852 -34.662 1.00 61.72 99 ARG A N 1
ATOM 755 C CA . ARG A 1 99 ? 28.307 -1.461 -34.675 1.00 61.72 99 ARG A CA 1
ATOM 756 C C . ARG A 1 99 ? 29.222 -2.459 -35.384 1.00 61.72 99 ARG A C 1
ATOM 758 O O . ARG A 1 99 ? 30.380 -2.125 -35.625 1.00 61.72 99 ARG A O 1
ATOM 765 N N . THR A 1 100 ? 28.732 -3.648 -35.728 1.00 53.44 100 THR A N 1
ATOM 766 C CA . THR A 1 100 ? 29.536 -4.679 -36.396 1.00 53.44 100 THR A CA 1
ATOM 767 C C . THR A 1 100 ? 29.214 -4.668 -37.895 1.00 53.44 100 THR A C 1
ATOM 769 O O . THR A 1 100 ? 28.110 -5.066 -38.263 1.00 53.44 100 THR A O 1
ATOM 772 N N . PRO A 1 101 ? 30.108 -4.186 -38.783 1.00 51.34 101 PRO A N 1
ATOM 773 C CA . PRO A 1 101 ? 29.842 -4.224 -40.217 1.00 51.34 101 PRO A CA 1
ATOM 774 C C . PRO A 1 101 ? 29.828 -5.683 -40.707 1.00 51.34 101 PRO A C 1
ATOM 776 O O . PRO A 1 101 ? 30.620 -6.493 -40.211 1.00 51.34 101 PRO A O 1
ATOM 779 N N . PRO A 1 102 ? 28.951 -6.043 -41.663 1.00 58.44 102 PRO A N 1
ATOM 780 C CA . PRO A 1 102 ? 28.991 -7.364 -42.277 1.00 58.44 102 PRO A CA 1
ATOM 781 C C . PRO A 1 102 ? 30.337 -7.549 -42.995 1.00 58.44 102 PRO A C 1
ATOM 783 O O . PRO A 1 102 ? 30.818 -6.628 -43.658 1.00 58.44 102 PRO A O 1
ATOM 786 N N . ARG A 1 103 ? 30.952 -8.721 -42.796 1.00 54.72 103 ARG A N 1
ATOM 787 C CA . ARG A 1 103 ? 32.144 -9.166 -43.531 1.00 54.72 103 ARG A CA 1
ATOM 788 C C . ARG A 1 103 ? 31.820 -9.452 -44.989 1.00 54.72 103 ARG A C 1
ATOM 790 O O . ARG A 1 103 ? 30.720 -9.992 -45.236 1.00 54.72 103 ARG A O 1
#